Protein AF-A0A381Z1A5-F1 (afdb_monomer)

Mean predicted aligned error: 3.3 Å

Organism: NCBI:txid408172

Secondary structure (DSSP, 8-state):
-HHHHHHHHHHHHHHHHHHH-TT-HHHHHHHHHHHHHTT-HHHHHHHHHHHHHHS-TTTHHHHHHHHHHHHHHTT-HHHHHHHHHHTT--

Radius of gyration: 12.86 Å; Cα contacts (8 Å, |Δi|>4): 119; chains: 1; bounding box: 31×36×25 Å

InterPro domains:
  IPR011990 Tetratricopeptide-like helical domain superfamily [G3DSA:1.25.40.10] (1-87)
  IPR011990 Tetratricopeptide-like helical domain superfamily [SSF48452] (3-82)

Nearest PDB structures (foldseek):
  8ye5-assembly1_B  TM=9.026E-01  e=3.018E-02  Dehalobacter sp.
  8ye5-assembly1_A  TM=9.056E-01  e=1.270E-01  Dehalobacter sp.
  7x9r-assembly1_A  TM=8.668E-01  e=1.844E-01  Listeria monocytogenes
  2ho1-assembly1_A  TM=7.375E-01  e=4.557E-01  Pseudomonas aeruginosa PAO1
  7mno-assembly2_B  TM=6.850E-01  e=5.866E+00  Homo sapiens

Sequence (90 aa):
MIAQDNVLDAIVLLERALRLDPQNGYTWLLLAEAELSRMGFIRAEQFARKAVLFLSKMDQIQAWRTIANALDGRGDKNAARSIRELHNVR

pLDDT: mean 94.36, std 9.34, range [49.59, 98.69]

Foldseek 3Di:
DVVLVVLVVLLVVLVVVCVVPVLQLVSLQSNLVSCVVVLVLVSNLVSLVSSCVRDDLVVNLSSLLSNLSSCVSVVNPVVSVVSCVVSVHD

Solvent-accessible surface area (backbone atoms only — not comparable to full-atom values): 4571 Å² total; per-residue (Å²): 114,77,71,59,58,56,47,53,54,50,45,58,52,40,57,52,48,38,74,78,41,77,68,45,19,64,52,29,32,53,46,10,53,49,27,41,78,71,70,35,24,70,60,8,28,55,27,9,58,52,10,46,78,52,37,54,81,79,60,28,49,59,26,50,40,45,31,21,51,16,30,40,74,72,64,40,51,68,60,15,48,51,44,24,63,77,66,73,35,130

Structure (mmCIF, N/CA/C/O backbone):
data_AF-A0A381Z1A5-F1
#
_entry.id   AF-A0A381Z1A5-F1
#
loop_
_atom_site.group_PDB
_atom_site.id
_atom_site.type_symbol
_atom_site.label_atom_id
_atom_site.label_alt_id
_atom_site.label_comp_id
_atom_site.label_asym_id
_atom_site.label_entity_id
_atom_site.label_seq_id
_atom_site.pdbx_PDB_ins_code
_atom_site.Cartn_x
_atom_site.Cartn_y
_atom_site.Cartn_z
_atom_site.occupancy
_atom_site.B_iso_or_equiv
_atom_site.auth_seq_id
_atom_site.auth_comp_id
_atom_site.auth_asym_id
_atom_site.auth_atom_id
_atom_site.pdbx_PDB_model_num
ATOM 1 N N . MET A 1 1 ? 1.090 -22.374 4.283 1.00 51.38 1 MET A N 1
ATOM 2 C CA . MET A 1 1 ? -0.372 -22.146 4.298 1.00 51.38 1 MET A CA 1
ATOM 3 C C . MET A 1 1 ? -0.819 -21.178 5.396 1.00 51.38 1 MET A C 1
ATOM 5 O O . MET A 1 1 ? -1.521 -20.243 5.060 1.00 51.38 1 MET A O 1
ATOM 9 N N . ILE A 1 2 ? -0.353 -21.297 6.648 1.00 49.59 2 ILE A N 1
ATOM 10 C CA . ILE A 1 2 ? -0.824 -20.475 7.794 1.00 49.59 2 ILE A CA 1
ATOM 11 C C . ILE A 1 2 ? -0.701 -18.943 7.591 1.00 49.59 2 ILE A C 1
ATOM 13 O O . ILE A 1 2 ? -1.561 -18.192 8.036 1.00 49.59 2 ILE A O 1
ATOM 17 N N . ALA A 1 3 ? 0.326 -18.455 6.886 1.00 61.59 3 ALA A N 1
ATOM 18 C CA . ALA A 1 3 ? 0.502 -17.014 6.655 1.00 61.59 3 ALA A CA 1
ATOM 19 C C . ALA A 1 3 ? -0.508 -16.406 5.657 1.00 61.59 3 ALA A C 1
ATOM 21 O O . ALA A 1 3 ? -0.794 -15.216 5.736 1.00 61.59 3 ALA A O 1
ATOM 22 N N . GLN A 1 4 ? -1.049 -17.200 4.724 1.00 61.84 4 GLN A N 1
ATOM 23 C CA . GLN A 1 4 ? -1.992 -16.707 3.710 1.00 61.84 4 GLN A CA 1
ATOM 24 C C . GLN A 1 4 ? -3.398 -16.496 4.283 1.00 61.84 4 GLN A C 1
ATOM 26 O O . GLN A 1 4 ? -4.045 -15.517 3.917 1.00 61.84 4 GLN A O 1
ATOM 31 N N . ASP A 1 5 ? -3.828 -17.349 5.218 1.00 71.75 5 ASP A N 1
ATOM 32 C CA . ASP A 1 5 ? -5.110 -17.185 5.921 1.00 71.75 5 ASP A CA 1
ATOM 33 C C . ASP A 1 5 ? -5.141 -15.883 6.728 1.00 71.75 5 ASP A C 1
ATOM 35 O O . ASP A 1 5 ? -6.071 -15.092 6.605 1.00 71.75 5 ASP A O 1
ATOM 39 N N . ASN A 1 6 ? -4.065 -15.587 7.462 1.00 84.00 6 ASN A N 1
ATOM 40 C CA . ASN A 1 6 ? -3.977 -14.364 8.264 1.00 84.00 6 ASN A CA 1
ATOM 41 C C . ASN A 1 6 ? -4.021 -13.092 7.388 1.00 84.00 6 ASN A C 1
ATOM 43 O O . ASN A 1 6 ? -4.627 -12.081 7.737 1.00 84.00 6 ASN A O 1
ATOM 47 N N . VAL A 1 7 ? -3.440 -13.159 6.187 1.00 89.56 7 VAL A N 1
ATOM 48 C CA . VAL A 1 7 ? -3.464 -12.050 5.226 1.00 89.56 7 VAL A CA 1
ATOM 49 C C . VAL A 1 7 ? -4.876 -11.796 4.681 1.00 89.56 7 VAL A C 1
ATOM 51 O O . VAL A 1 7 ? -5.216 -10.643 4.414 1.00 89.56 7 VAL A O 1
ATOM 54 N N . LEU A 1 8 ? -5.715 -12.822 4.501 1.00 91.56 8 LEU A N 1
ATOM 55 C CA . LEU A 1 8 ? -7.107 -12.644 4.060 1.00 91.56 8 LEU A CA 1
ATOM 56 C C . LEU A 1 8 ? -7.955 -11.964 5.137 1.00 91.56 8 LEU A C 1
ATOM 58 O O . LEU A 1 8 ? -8.627 -10.975 4.831 1.00 91.56 8 LEU A O 1
ATOM 62 N N . ASP A 1 9 ? -7.843 -12.414 6.384 1.00 92.31 9 ASP A N 1
ATOM 63 C CA . ASP A 1 9 ? -8.534 -11.801 7.522 1.00 92.31 9 ASP A CA 1
ATOM 64 C C . ASP A 1 9 ? -8.121 -10.336 7.716 1.00 92.31 9 ASP A C 1
ATOM 66 O O . ASP A 1 9 ? -8.974 -9.463 7.909 1.00 92.31 9 ASP A O 1
ATOM 70 N N . ALA A 1 10 ? -6.825 -10.038 7.572 1.00 91.81 10 ALA A N 1
ATOM 71 C CA . ALA A 1 10 ? -6.314 -8.672 7.625 1.00 91.81 10 ALA A CA 1
ATOM 72 C C . ALA A 1 10 ? -6.986 -7.770 6.580 1.00 91.81 10 ALA A C 1
ATOM 74 O O . ALA A 1 10 ? -7.410 -6.663 6.906 1.00 91.81 10 ALA A O 1
ATOM 75 N N . ILE A 1 11 ? -7.157 -8.243 5.342 1.00 95.25 11 ILE A N 1
ATOM 76 C CA . ILE A 1 11 ? -7.831 -7.456 4.301 1.00 95.25 11 ILE A CA 1
ATOM 77 C C . ILE A 1 11 ? -9.295 -7.207 4.638 1.00 95.25 11 ILE A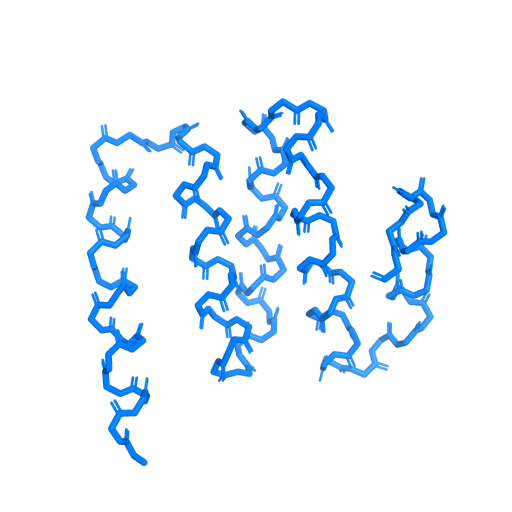 C 1
ATOM 79 O O . ILE A 1 11 ? -9.745 -6.070 4.514 1.00 95.25 11 ILE A O 1
ATOM 83 N N . VAL A 1 12 ? -10.023 -8.206 5.138 1.00 95.75 12 VAL A N 1
ATOM 84 C CA . VAL A 1 12 ? -11.426 -8.017 5.541 1.00 95.75 12 VAL A CA 1
ATOM 85 C C . VAL A 1 12 ? -11.549 -6.953 6.639 1.00 95.75 12 VAL A C 1
ATOM 87 O O . VAL A 1 12 ? -12.464 -6.122 6.607 1.00 95.75 12 VAL A O 1
ATOM 90 N N . LEU A 1 13 ? -10.635 -6.952 7.613 1.00 96.00 13 LEU A N 1
ATOM 91 C CA . LEU A 1 13 ? -10.604 -5.949 8.680 1.00 96.00 13 LEU A CA 1
ATOM 92 C C . LEU A 1 13 ? -10.229 -4.558 8.157 1.00 96.00 13 LEU A C 1
ATOM 94 O O . LEU A 1 13 ? -10.857 -3.571 8.541 1.00 96.00 13 LEU A O 1
ATOM 98 N N . LEU A 1 14 ? -9.264 -4.465 7.246 1.00 97.12 14 LEU A N 1
ATOM 99 C CA . LEU A 1 14 ? -8.855 -3.195 6.649 1.00 97.12 14 LEU A CA 1
ATOM 100 C C . LEU A 1 14 ? -9.945 -2.600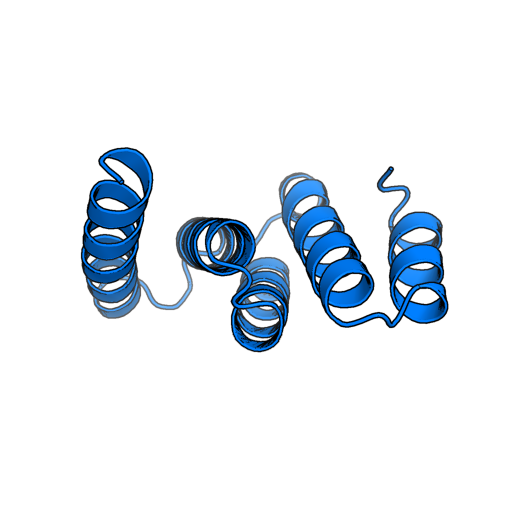 5.743 1.00 97.12 14 LEU A C 1
ATOM 102 O O . LEU A 1 14 ? -10.195 -1.399 5.784 1.00 97.12 14 LEU A O 1
ATOM 106 N N . GLU A 1 15 ? -10.668 -3.423 4.983 1.00 96.69 15 GLU A N 1
ATOM 107 C CA . GLU A 1 15 ? -11.826 -2.977 4.199 1.00 96.69 15 GLU A CA 1
ATOM 108 C C . GLU A 1 15 ? -12.963 -2.465 5.092 1.00 96.69 15 GLU A C 1
ATOM 110 O O . GLU A 1 15 ? -13.678 -1.532 4.720 1.00 96.69 15 GLU A O 1
ATOM 115 N N . ARG A 1 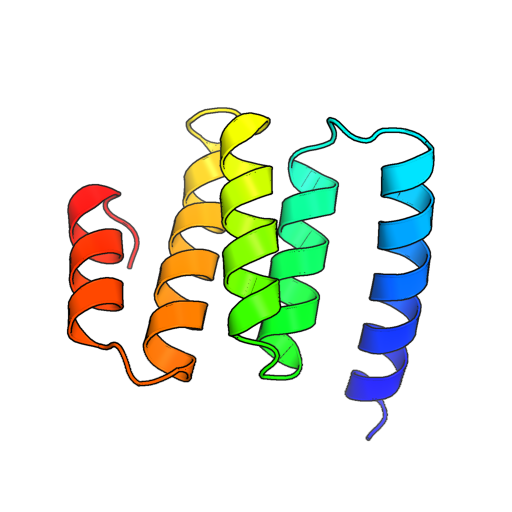16 ? -13.150 -3.060 6.280 1.00 97.62 16 ARG A N 1
ATOM 116 C CA . ARG A 1 16 ? -14.071 -2.534 7.301 1.00 97.62 16 ARG A CA 1
ATOM 117 C C . ARG A 1 16 ? -13.593 -1.186 7.825 1.00 97.62 16 ARG A C 1
ATOM 119 O O . ARG A 1 16 ? -14.403 -0.269 7.901 1.00 97.62 16 ARG A O 1
ATOM 126 N N . ALA A 1 17 ? -12.305 -1.057 8.136 1.00 96.75 17 ALA A N 1
ATOM 127 C CA . ALA A 1 17 ? -11.722 0.202 8.591 1.00 96.75 17 ALA A CA 1
ATOM 128 C C . ALA A 1 17 ? -11.903 1.321 7.549 1.00 96.75 17 ALA A C 1
ATOM 130 O O . ALA A 1 17 ? -12.332 2.412 7.908 1.00 96.75 17 ALA A O 1
ATOM 131 N N . LEU A 1 18 ? -11.721 1.030 6.256 1.00 96.50 18 LEU A N 1
ATOM 132 C CA . LEU A 1 18 ? -11.973 1.996 5.178 1.00 96.50 18 LEU A CA 1
ATOM 133 C C . LEU A 1 18 ? -13.429 2.450 5.065 1.00 96.50 18 LEU A C 1
ATOM 135 O O . LEU A 1 18 ? -13.684 3.555 4.595 1.00 96.50 18 LEU A O 1
ATOM 139 N N . ARG A 1 19 ? -14.401 1.616 5.453 1.00 97.44 19 ARG A N 1
ATOM 140 C CA . ARG A 1 19 ? -15.808 2.046 5.490 1.00 97.44 19 ARG A CA 1
ATOM 141 C C . ARG A 1 19 ? -16.072 3.054 6.604 1.00 97.44 19 ARG A C 1
ATOM 143 O O . ARG A 1 19 ? -17.001 3.843 6.474 1.00 97.44 19 ARG A O 1
ATOM 150 N N . LEU A 1 20 ? -15.283 3.010 7.676 1.00 97.75 20 LEU A N 1
ATOM 151 C CA . LEU A 1 20 ? -15.369 3.952 8.791 1.00 97.75 20 LEU A CA 1
ATOM 152 C C . LEU A 1 20 ? -14.596 5.242 8.490 1.00 97.75 20 LEU A C 1
ATOM 154 O O . LEU A 1 20 ? -15.098 6.324 8.773 1.00 97.75 20 LEU A O 1
ATOM 158 N N . ASP A 1 21 ? -13.413 5.126 7.883 1.00 97.44 21 ASP A N 1
ATOM 159 C CA . ASP A 1 21 ? -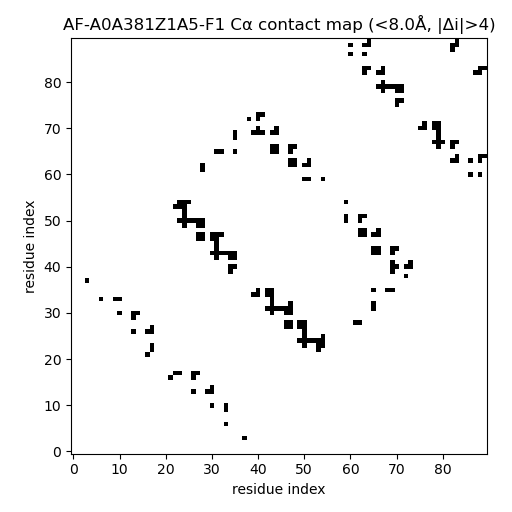12.585 6.258 7.463 1.00 97.44 21 ASP A CA 1
ATOM 160 C C . ASP A 1 21 ? -11.993 6.031 6.055 1.00 97.44 21 ASP A C 1
ATOM 162 O O . ASP A 1 21 ? -10.912 5.451 5.902 1.00 97.44 21 ASP A O 1
ATOM 166 N N . PRO A 1 22 ? -12.681 6.506 4.999 1.00 97.38 22 PRO A N 1
ATOM 167 C CA . PRO A 1 22 ? -12.220 6.351 3.620 1.00 97.38 22 PRO A CA 1
ATOM 168 C C . PRO A 1 22 ? -10.959 7.153 3.276 1.00 97.38 22 PRO A C 1
ATOM 170 O O . PRO A 1 22 ? -10.345 6.893 2.236 1.00 97.38 22 PRO A O 1
ATOM 173 N N . GLN A 1 23 ? -10.591 8.140 4.099 1.00 97.81 23 GLN A N 1
ATOM 174 C CA . GLN A 1 23 ? -9.436 9.015 3.879 1.00 97.81 23 GLN A CA 1
ATOM 175 C C . GLN A 1 23 ? -8.217 8.571 4.695 1.00 97.81 23 GLN A C 1
ATOM 177 O O . GLN A 1 23 ? -7.184 9.236 4.676 1.00 97.81 23 GLN A O 1
ATOM 182 N N . ASN A 1 24 ? -8.288 7.423 5.3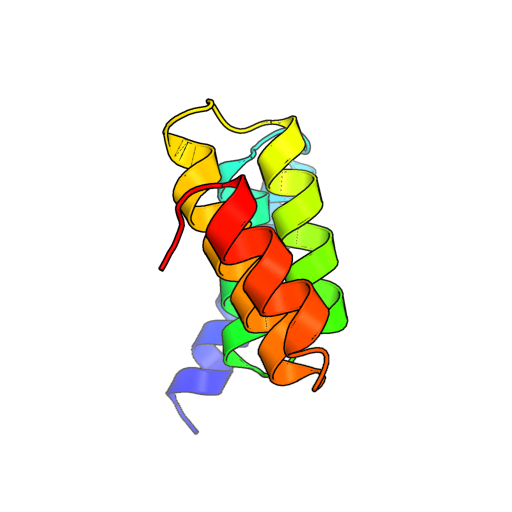72 1.00 98.00 24 ASN A N 1
ATOM 183 C CA . ASN A 1 24 ? -7.152 6.900 6.110 1.00 98.00 24 ASN A CA 1
ATOM 184 C C . ASN A 1 24 ? -6.059 6.374 5.163 1.00 98.00 24 ASN A C 1
ATOM 186 O O . ASN A 1 24 ? -6.120 5.245 4.663 1.00 98.00 24 ASN A O 1
ATOM 190 N N . GLY A 1 25 ? -5.028 7.189 4.929 1.00 98.19 25 GLY A N 1
ATOM 191 C CA . GLY A 1 25 ? -3.900 6.833 4.065 1.00 98.19 25 GLY A CA 1
ATOM 192 C C . GLY A 1 25 ? -3.153 5.573 4.511 1.00 98.19 25 GLY A C 1
ATOM 193 O O . GLY A 1 25 ? -2.744 4.776 3.666 1.00 98.19 25 GLY A O 1
ATOM 194 N N . TYR A 1 26 ? -3.031 5.336 5.821 1.00 98.25 26 TYR A N 1
ATOM 195 C CA . TYR A 1 26 ? -2.364 4.141 6.342 1.00 98.25 26 TYR A CA 1
ATOM 196 C C . TYR A 1 26 ? -3.185 2.875 6.097 1.00 98.25 26 TYR A C 1
ATOM 198 O O . TYR A 1 26 ? -2.618 1.842 5.751 1.00 98.25 26 TYR A O 1
ATOM 206 N N . THR A 1 27 ? -4.514 2.937 6.204 1.00 98.31 27 THR A N 1
ATOM 207 C CA . THR A 1 27 ? -5.372 1.786 5.881 1.00 98.31 27 THR A CA 1
ATOM 208 C C . THR A 1 27 ? -5.263 1.402 4.403 1.00 98.31 27 THR A C 1
ATOM 210 O O . THR A 1 27 ? -5.145 0.217 4.087 1.00 98.31 27 THR A O 1
ATOM 213 N N . TRP A 1 28 ? -5.224 2.385 3.494 1.00 98.56 28 TRP A N 1
ATOM 214 C CA . TRP A 1 28 ? -4.952 2.131 2.073 1.00 98.56 28 TRP A CA 1
ATOM 215 C C . TRP A 1 28 ? -3.567 1.509 1.844 1.00 98.56 28 TRP A C 1
ATOM 217 O O . TRP A 1 28 ? -3.442 0.588 1.037 1.00 98.56 28 TRP A O 1
ATOM 227 N N . LEU A 1 29 ? -2.538 1.971 2.562 1.00 98.62 29 LEU A N 1
ATOM 228 C CA . LEU A 1 29 ? -1.184 1.421 2.457 1.00 98.62 29 LEU A CA 1
ATOM 229 C C . LEU A 1 29 ? -1.121 -0.040 2.924 1.00 98.62 29 LEU A C 1
ATOM 231 O O . LEU A 1 29 ? -0.570 -0.883 2.220 1.00 98.62 29 LEU A O 1
ATOM 235 N N . LEU A 1 30 ? -1.741 -0.360 4.059 1.00 98.12 30 LEU A N 1
ATOM 236 C CA . LEU A 1 30 ? -1.779 -1.725 4.588 1.00 98.12 30 LEU A CA 1
ATOM 237 C C . LEU A 1 30 ? -2.529 -2.685 3.653 1.00 98.12 30 LEU A C 1
ATOM 239 O O . LEU A 1 30 ? -2.094 -3.818 3.459 1.00 98.12 30 LEU A O 1
ATOM 243 N N . LEU A 1 31 ? -3.617 -2.236 3.015 1.00 98.12 31 LEU A N 1
ATOM 244 C CA . LEU A 1 31 ? -4.296 -3.027 1.981 1.00 98.12 31 LEU A CA 1
ATOM 245 C C . LEU A 1 31 ? -3.396 -3.284 0.777 1.00 98.12 31 LEU A C 1
ATOM 247 O O . LEU A 1 31 ? -3.402 -4.385 0.226 1.00 98.12 31 LEU A O 1
ATOM 251 N N . ALA A 1 32 ? -2.617 -2.282 0.374 1.00 98.38 32 ALA A N 1
ATOM 252 C CA . ALA A 1 32 ? -1.684 -2.417 -0.729 1.00 98.38 32 ALA A CA 1
ATOM 253 C C . ALA A 1 32 ? -0.598 -3.461 -0.441 1.00 98.38 32 ALA A C 1
ATOM 255 O O . ALA A 1 32 ? -0.321 -4.314 -1.282 1.00 98.38 32 ALA A O 1
ATOM 256 N N . GLU A 1 33 ? -0.012 -3.426 0.756 1.00 97.75 33 GLU A N 1
ATOM 257 C CA . GLU A 1 33 ? 1.008 -4.383 1.197 1.00 97.75 33 GLU A CA 1
ATOM 258 C C . GLU A 1 33 ? 0.437 -5.798 1.351 1.00 97.75 33 GLU A C 1
ATOM 260 O O . GLU A 1 33 ? 1.059 -6.776 0.923 1.00 97.75 33 GLU A O 1
ATOM 265 N N . ALA A 1 34 ? -0.782 -5.916 1.882 1.00 96.75 34 ALA A N 1
ATOM 266 C CA . ALA A 1 34 ? -1.475 -7.192 1.995 1.00 96.75 34 ALA A CA 1
ATOM 267 C C . ALA A 1 34 ? -1.773 -7.803 0.614 1.00 96.75 34 ALA A C 1
ATOM 269 O O . ALA A 1 34 ? -1.531 -8.995 0.411 1.00 96.75 34 ALA A O 1
ATOM 270 N N . GLU A 1 35 ? -2.224 -7.006 -0.361 1.00 97.56 35 GLU A N 1
ATOM 271 C CA . GLU A 1 35 ? -2.388 -7.449 -1.752 1.00 97.56 35 GLU A CA 1
ATOM 272 C C . GLU A 1 35 ? -1.049 -7.799 -2.414 1.00 97.56 35 GLU A C 1
ATOM 274 O O . GLU A 1 35 ? -0.956 -8.804 -3.119 1.00 97.56 35 GLU A O 1
ATOM 279 N N . LEU A 1 36 ? 0.017 -7.040 -2.148 1.00 97.31 36 LEU A N 1
ATOM 280 C CA . LEU A 1 36 ? 1.348 -7.335 -2.677 1.00 97.31 36 LEU A CA 1
ATOM 281 C C . LEU A 1 36 ? 1.855 -8.702 -2.188 1.00 97.31 36 LEU A C 1
ATOM 283 O O . LEU A 1 36 ? 2.360 -9.492 -2.985 1.00 97.31 36 LEU A O 1
ATOM 287 N N . SER A 1 37 ? 1.658 -9.020 -0.903 1.00 95.81 37 SER A N 1
ATOM 288 C CA . SER A 1 37 ? 2.105 -10.285 -0.294 1.00 95.81 37 SER A CA 1
ATOM 289 C C . SER A 1 37 ? 1.452 -11.539 -0.894 1.00 95.81 37 SER A C 1
ATOM 291 O O . SER A 1 37 ? 2.031 -12.624 -0.861 1.00 95.81 37 SER A O 1
ATOM 293 N N . ARG A 1 38 ? 0.264 -11.389 -1.492 1.00 94.50 38 ARG A N 1
ATOM 294 C CA . ARG A 1 38 ? -0.477 -12.453 -2.192 1.00 94.50 38 ARG A CA 1
ATOM 295 C C . ARG A 1 38 ? -0.343 -12.375 -3.715 1.00 94.50 38 ARG A C 1
ATOM 297 O O . ARG A 1 38 ? -1.157 -12.960 -4.423 1.00 94.50 38 ARG A O 1
ATOM 304 N N . MET A 1 39 ? 0.649 -11.635 -4.218 1.00 96.31 39 MET A N 1
ATOM 305 C CA . MET A 1 39 ? 0.893 -11.417 -5.652 1.00 96.31 39 MET A CA 1
ATOM 306 C C . MET A 1 39 ? -0.270 -10.714 -6.385 1.00 96.31 39 MET A C 1
ATOM 308 O O . MET A 1 39 ? -0.392 -10.776 -7.607 1.00 96.31 39 MET A O 1
ATOM 312 N N . GLY A 1 40 ? -1.123 -9.995 -5.649 1.00 97.06 40 GLY A N 1
ATOM 313 C CA . GLY A 1 40 ? -2.221 -9.174 -6.160 1.00 97.06 40 GLY A CA 1
ATOM 314 C C . GLY A 1 40 ? -1.736 -7.827 -6.697 1.00 97.06 40 GLY A C 1
ATOM 315 O O . GLY A 1 40 ? -2.217 -6.777 -6.274 1.00 97.06 40 GLY A O 1
ATOM 316 N N . PHE A 1 41 ? -0.772 -7.841 -7.619 1.00 98.19 41 PHE A N 1
ATOM 317 C CA . PHE A 1 41 ? -0.007 -6.658 -8.037 1.00 98.19 41 PHE A CA 1
ATOM 318 C C . PHE A 1 41 ? -0.875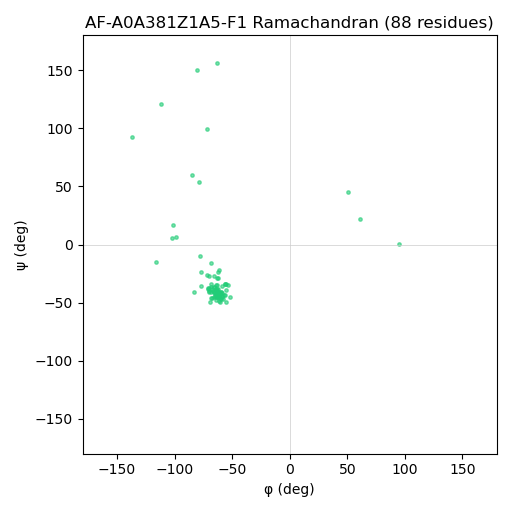 -5.485 -8.517 1.00 98.19 41 PHE A C 1
ATOM 320 O O . PHE A 1 41 ? -0.614 -4.339 -8.165 1.00 98.19 41 PHE A O 1
ATOM 327 N N . ILE A 1 42 ? -1.956 -5.760 -9.256 1.00 98.19 42 ILE A N 1
ATOM 328 C CA . ILE A 1 42 ? -2.862 -4.715 -9.761 1.00 98.19 42 ILE A CA 1
ATOM 329 C C . ILE A 1 42 ? -3.555 -3.979 -8.605 1.00 98.19 42 ILE A C 1
ATOM 331 O O . ILE A 1 42 ? -3.585 -2.750 -8.579 1.00 98.19 42 ILE A O 1
ATOM 335 N N . ARG A 1 43 ? -4.100 -4.718 -7.629 1.00 98.00 43 ARG A N 1
ATOM 336 C CA . ARG A 1 43 ? -4.775 -4.111 -6.472 1.00 98.00 43 ARG A CA 1
ATOM 337 C C . ARG A 1 43 ? -3.779 -3.438 -5.535 1.00 98.00 43 ARG A C 1
ATOM 339 O O . ARG A 1 43 ? -4.062 -2.347 -5.050 1.00 98.00 43 ARG A O 1
ATOM 346 N N . ALA A 1 44 ? -2.603 -4.038 -5.348 1.00 98.56 44 ALA A N 1
ATOM 347 C CA . ALA A 1 44 ? -1.518 -3.448 -4.574 1.00 98.56 44 ALA A CA 1
ATOM 348 C C . ALA A 1 44 ? -1.146 -2.052 -5.095 1.00 98.56 44 ALA A C 1
ATOM 350 O O . ALA A 1 44 ? -1.120 -1.087 -4.333 1.00 98.56 44 ALA A O 1
ATOM 351 N N . GLU A 1 45 ? -0.945 -1.913 -6.408 1.00 98.56 45 GLU A N 1
ATOM 352 C CA . GLU A 1 45 ? -0.654 -0.617 -7.022 1.00 98.56 45 GLU A CA 1
ATOM 353 C C . GLU A 1 45 ? -1.800 0.386 -6.811 1.00 98.56 45 GLU A C 1
ATOM 355 O O . GLU A 1 45 ? -1.565 1.519 -6.387 1.00 98.56 45 GLU A O 1
ATOM 360 N N . GLN A 1 46 ? -3.044 -0.021 -7.081 1.00 98.50 46 GLN A N 1
ATOM 361 C CA . GLN A 1 46 ? -4.215 0.850 -6.944 1.00 98.50 46 GLN A CA 1
ATOM 362 C C . GLN A 1 46 ? -4.372 1.387 -5.516 1.00 98.50 46 GLN A C 1
ATOM 364 O O . GLN A 1 46 ? -4.598 2.584 -5.323 1.00 98.50 46 GLN A O 1
ATOM 369 N N . PHE A 1 47 ? -4.230 0.521 -4.514 1.00 98.69 47 PHE A N 1
ATOM 370 C CA . PHE A 1 47 ? -4.349 0.907 -3.112 1.00 98.69 47 PHE A CA 1
ATOM 371 C C . PHE A 1 47 ? -3.180 1.778 -2.652 1.00 98.69 47 PHE A C 1
ATOM 373 O O . PHE A 1 47 ? -3.413 2.794 -2.001 1.00 98.69 47 PHE A O 1
ATOM 380 N N . ALA A 1 48 ? -1.945 1.479 -3.063 1.00 98.62 48 ALA A N 1
ATOM 381 C CA . ALA A 1 48 ? -0.801 2.317 -2.715 1.00 98.62 48 ALA A CA 1
ATOM 382 C C . ALA A 1 48 ? -0.896 3.713 -3.355 1.00 98.62 48 ALA A C 1
ATOM 384 O O . ALA A 1 48 ? -0.590 4.712 -2.706 1.00 98.62 48 ALA A O 1
ATOM 385 N N . ARG A 1 49 ? -1.406 3.821 -4.591 1.00 98.44 49 ARG A N 1
ATOM 386 C CA . ARG A 1 49 ? -1.693 5.123 -5.219 1.00 98.44 49 ARG A CA 1
ATOM 387 C C . ARG A 1 49 ? -2.763 5.906 -4.464 1.00 98.44 49 ARG A C 1
ATOM 389 O O . ARG A 1 49 ? -2.628 7.117 -4.332 1.00 98.44 49 ARG A O 1
ATOM 396 N N . LYS A 1 50 ? -3.795 5.239 -3.936 1.00 98.50 50 LYS A N 1
ATOM 397 C CA . LYS A 1 50 ? -4.768 5.893 -3.047 1.00 98.50 50 LYS A CA 1
ATOM 398 C C . LYS A 1 50 ? -4.139 6.344 -1.734 1.00 98.50 50 LYS A C 1
ATOM 400 O O . LYS A 1 50 ? -4.419 7.454 -1.300 1.00 98.50 50 LYS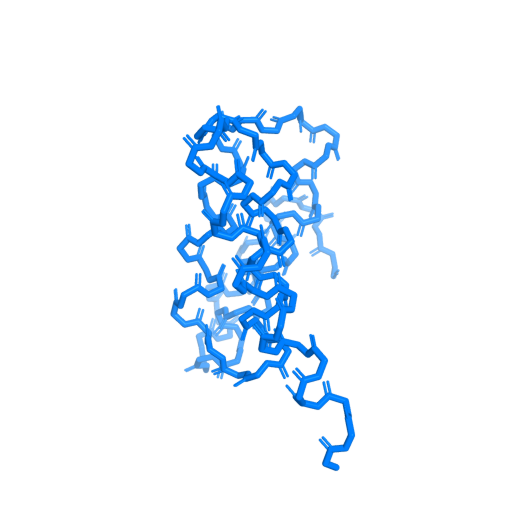 A O 1
ATOM 405 N N . ALA A 1 51 ? -3.265 5.534 -1.137 1.00 98.50 51 ALA A N 1
ATOM 406 C CA . ALA A 1 51 ? -2.556 5.900 0.085 1.00 98.50 51 ALA A CA 1
ATOM 407 C C . ALA A 1 51 ? -1.774 7.211 -0.090 1.00 98.50 51 ALA A C 1
ATOM 409 O O . ALA A 1 51 ? -1.879 8.104 0.745 1.00 98.50 51 ALA A O 1
ATOM 410 N N . VAL A 1 52 ? -1.078 7.380 -1.221 1.00 98.38 52 VAL A N 1
ATOM 411 C CA . VAL A 1 52 ? -0.341 8.616 -1.544 1.00 98.38 52 VAL A CA 1
ATOM 412 C C . VAL A 1 52 ? -1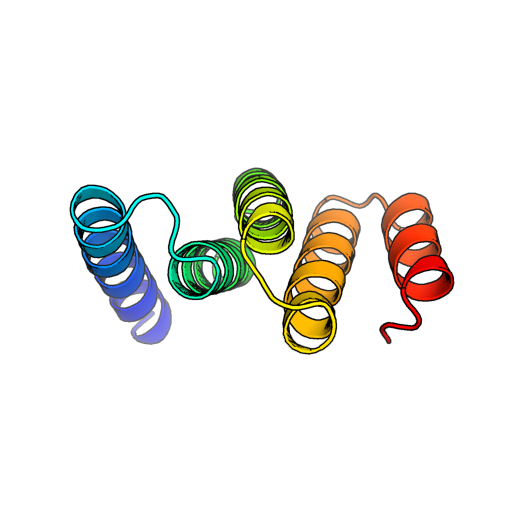.213 9.874 -1.467 1.00 98.38 52 VAL A C 1
ATOM 414 O O . VAL A 1 52 ? -0.714 10.918 -1.056 1.00 98.38 52 VAL A O 1
ATOM 417 N N . LEU A 1 53 ? -2.500 9.791 -1.823 1.00 98.19 53 LEU A N 1
ATOM 418 C CA . LEU A 1 53 ? -3.410 10.945 -1.804 1.00 98.19 53 LEU A CA 1
ATOM 419 C C . LEU A 1 53 ? -3.675 11.478 -0.391 1.00 98.19 53 LEU A C 1
ATOM 421 O O . LEU A 1 53 ? -3.985 12.657 -0.242 1.00 98.19 53 LEU A O 1
ATOM 425 N N . PHE A 1 54 ? -3.566 10.620 0.624 1.00 98.25 54 PHE A N 1
ATOM 426 C CA . PHE A 1 54 ? -3.947 10.939 2.002 1.00 98.25 54 PHE A CA 1
ATOM 427 C C . PHE A 1 54 ? -2.770 10.922 2.988 1.00 98.25 54 PHE A C 1
ATOM 429 O O . PHE A 1 54 ? -2.892 11.426 4.101 1.00 98.25 54 PHE A O 1
ATOM 436 N N . LEU A 1 55 ? -1.628 10.344 2.605 1.00 98.38 55 LEU A N 1
ATOM 437 C CA . LEU A 1 55 ? -0.428 10.273 3.438 1.00 98.38 55 LEU A CA 1
ATOM 438 C C . LEU A 1 55 ? 0.382 11.574 3.417 1.00 98.38 55 LEU A C 1
ATOM 440 O O . LEU A 1 55 ? 0.473 12.266 2.397 1.00 98.38 55 LEU A O 1
ATOM 444 N N . SER A 1 56 ? 1.072 11.847 4.528 1.00 96.88 56 SER A N 1
ATOM 445 C CA . SER A 1 56 ? 2.097 12.890 4.577 1.00 96.88 56 SER A CA 1
ATOM 446 C C . SER A 1 56 ? 3.257 12.552 3.632 1.00 96.88 56 SER A C 1
ATOM 448 O O . SER A 1 56 ? 3.522 11.385 3.341 1.00 96.88 56 SER A O 1
ATOM 450 N N . LYS A 1 57 ? 4.014 13.561 3.182 1.00 93.69 57 LYS A N 1
ATOM 451 C CA . LYS A 1 57 ? 5.175 13.338 2.299 1.00 93.69 57 LYS A CA 1
ATOM 452 C C . LYS A 1 57 ? 6.199 12.356 2.881 1.00 93.69 57 LYS A C 1
ATOM 454 O O . LYS A 1 57 ? 6.820 11.629 2.113 1.00 93.69 57 LYS A O 1
ATOM 459 N N . MET A 1 58 ? 6.381 12.337 4.205 1.00 91.69 58 MET A N 1
ATOM 460 C CA . MET A 1 58 ? 7.307 11.399 4.848 1.00 91.69 58 MET A CA 1
ATOM 461 C C . MET A 1 58 ? 6.780 9.962 4.785 1.00 91.69 58 MET A C 1
ATOM 463 O O . MET A 1 58 ? 7.541 9.045 4.488 1.00 91.69 58 MET A O 1
ATOM 467 N N . ASP A 1 59 ? 5.476 9.769 4.982 1.00 92.69 59 ASP A N 1
ATOM 468 C CA . ASP A 1 59 ? 4.855 8.440 4.973 1.00 92.69 59 ASP A CA 1
ATOM 469 C C . ASP A 1 59 ? 4.672 7.876 3.554 1.00 92.69 59 ASP A C 1
ATOM 471 O O . ASP A 1 59 ? 4.630 6.661 3.354 1.00 92.69 59 ASP A O 1
ATOM 475 N N . GLN A 1 60 ? 4.617 8.743 2.536 1.00 97.31 60 GLN A N 1
ATOM 476 C CA . GLN A 1 60 ? 4.481 8.334 1.133 1.00 97.31 60 GLN A CA 1
ATOM 477 C C . GLN A 1 60 ? 5.640 7.465 0.631 1.00 97.31 60 GLN A C 1
ATOM 479 O O . GLN A 1 60 ? 5.452 6.718 -0.326 1.00 97.31 60 GLN A O 1
ATOM 484 N N . ILE A 1 61 ? 6.817 7.519 1.264 1.00 96.94 61 ILE A N 1
ATOM 485 C CA . ILE A 1 61 ? 7.985 6.702 0.894 1.00 96.94 61 ILE A CA 1
ATOM 486 C C . ILE A 1 61 ? 7.604 5.220 0.816 1.00 96.94 61 ILE A C 1
ATOM 488 O O . ILE A 1 61 ? 7.938 4.541 -0.157 1.00 96.94 61 ILE A O 1
ATOM 492 N N . GLN A 1 62 ? 6.860 4.720 1.803 1.00 97.31 62 GLN A N 1
ATOM 493 C CA . GLN A 1 62 ? 6.457 3.319 1.831 1.00 97.31 62 GLN A CA 1
ATOM 494 C C . GLN A 1 62 ? 5.416 3.007 0.745 1.00 97.31 62 GLN A C 1
ATOM 496 O O . GLN A 1 62 ? 5.514 1.983 0.074 1.00 97.31 62 GLN A O 1
ATOM 501 N N . ALA A 1 63 ? 4.484 3.924 0.476 1.00 98.25 63 ALA A N 1
ATOM 502 C CA . ALA A 1 63 ? 3.528 3.768 -0.619 1.00 98.25 63 ALA A CA 1
ATOM 503 C C . ALA A 1 63 ? 4.216 3.723 -1.996 1.00 98.25 63 ALA A C 1
ATOM 505 O O . ALA A 1 63 ? 3.889 2.869 -2.822 1.00 98.25 63 ALA A O 1
ATOM 506 N N . TRP A 1 64 ? 5.219 4.574 -2.234 1.00 98.44 64 TRP A N 1
ATOM 507 C CA . TRP A 1 64 ? 6.002 4.556 -3.473 1.00 98.44 64 TRP A CA 1
ATOM 508 C C . TRP A 1 64 ? 6.823 3.272 -3.631 1.00 98.44 64 TRP A C 1
ATOM 510 O O . TRP A 1 64 ? 6.890 2.733 -4.738 1.00 98.44 64 TRP A O 1
ATOM 520 N N . ARG A 1 65 ? 7.373 2.722 -2.537 1.00 98.25 65 ARG A N 1
ATOM 521 C CA . ARG A 1 65 ? 8.006 1.389 -2.548 1.00 98.25 65 ARG A CA 1
ATOM 522 C C . ARG A 1 65 ? 7.017 0.301 -2.948 1.00 98.25 65 ARG A C 1
ATOM 524 O O . ARG A 1 65 ? 7.329 -0.516 -3.813 1.00 98.25 65 ARG A O 1
ATOM 531 N N . THR A 1 66 ? 5.817 0.311 -2.373 1.00 98.38 66 THR A N 1
ATOM 532 C CA . THR A 1 66 ? 4.770 -0.668 -2.691 1.00 98.38 66 THR A CA 1
ATOM 533 C C . THR A 1 66 ? 4.328 -0.574 -4.154 1.00 98.38 66 THR A C 1
ATOM 535 O O . THR A 1 66 ? 4.188 -1.608 -4.803 1.00 98.38 66 THR A O 1
ATOM 538 N N . ILE A 1 67 ? 4.207 0.637 -4.718 1.00 98.62 67 ILE A N 1
ATOM 539 C CA . ILE A 1 67 ? 3.935 0.841 -6.155 1.00 98.62 67 ILE A CA 1
ATOM 540 C C . ILE A 1 67 ? 5.054 0.245 -7.013 1.00 98.62 67 ILE A C 1
ATOM 542 O O . ILE A 1 67 ? 4.773 -0.508 -7.944 1.00 98.62 67 ILE A O 1
ATOM 546 N N . ALA A 1 68 ? 6.318 0.546 -6.705 1.00 98.44 68 ALA A N 1
ATOM 547 C CA . ALA A 1 68 ? 7.446 0.011 -7.463 1.00 98.44 68 ALA A CA 1
ATOM 548 C C . ALA A 1 68 ? 7.488 -1.524 -7.424 1.00 98.44 68 ALA A C 1
ATOM 550 O O . ALA A 1 68 ? 7.666 -2.157 -8.461 1.00 98.44 68 ALA A O 1
ATOM 551 N N . ASN A 1 69 ? 7.271 -2.126 -6.254 1.00 98.38 69 ASN A N 1
ATOM 552 C CA . ASN A 1 69 ? 7.273 -3.579 -6.093 1.00 98.38 69 ASN A CA 1
ATOM 553 C C . ASN A 1 69 ? 6.088 -4.248 -6.800 1.00 98.38 69 ASN A C 1
ATOM 555 O O . ASN A 1 69 ? 6.250 -5.319 -7.381 1.00 98.38 69 ASN A O 1
ATOM 559 N N . ALA A 1 70 ? 4.914 -3.611 -6.798 1.00 98.50 70 ALA A N 1
ATOM 560 C CA . ALA A 1 70 ? 3.760 -4.080 -7.556 1.00 98.50 70 ALA A CA 1
ATOM 561 C C . ALA A 1 70 ? 4.029 -4.063 -9.073 1.00 98.50 70 ALA A C 1
ATOM 563 O O . ALA A 1 70 ? 3.752 -5.048 -9.757 1.00 98.50 70 ALA A O 1
ATOM 564 N N . LEU A 1 71 ? 4.629 -2.985 -9.591 1.00 98.38 71 LEU A N 1
ATOM 565 C CA . LEU A 1 71 ? 5.021 -2.879 -11.002 1.00 98.38 71 LEU A CA 1
ATOM 566 C C . LEU A 1 71 ? 6.061 -3.940 -11.386 1.00 98.38 71 LEU A C 1
ATOM 568 O O . LEU A 1 71 ? 5.931 -4.588 -12.422 1.00 98.38 71 LEU A O 1
ATOM 572 N N . ASP A 1 72 ? 7.061 -4.158 -10.531 1.00 97.81 72 ASP A N 1
ATOM 573 C CA . ASP A 1 72 ? 8.096 -5.179 -10.727 1.00 97.81 72 ASP A CA 1
ATOM 574 C C . ASP A 1 72 ? 7.487 -6.590 -10.768 1.00 97.81 72 ASP A C 1
ATOM 576 O O . ASP A 1 72 ? 7.763 -7.366 -11.682 1.00 97.81 72 ASP A O 1
ATOM 580 N N . GLY A 1 73 ? 6.571 -6.891 -9.838 1.00 97.12 73 GLY A N 1
ATOM 581 C CA . GLY A 1 73 ? 5.840 -8.160 -9.781 1.00 97.12 73 GLY A CA 1
ATOM 582 C C . GLY A 1 73 ? 4.951 -8.424 -11.002 1.00 97.12 73 GLY A C 1
ATOM 583 O O . GLY A 1 73 ? 4.783 -9.575 -11.401 1.00 97.12 73 GLY A O 1
ATOM 584 N N . ARG A 1 74 ? 4.443 -7.369 -11.654 1.00 95.88 74 ARG A N 1
ATOM 585 C CA . ARG A 1 74 ? 3.717 -7.459 -12.935 1.00 95.88 74 ARG A CA 1
ATOM 586 C C . ARG A 1 74 ? 4.645 -7.630 -14.149 1.00 95.88 74 ARG A C 1
ATOM 588 O O . ARG A 1 74 ? 4.169 -7.919 -15.242 1.00 95.88 74 ARG A O 1
ATOM 595 N N . GLY A 1 75 ? 5.956 -7.472 -13.967 1.00 96.94 75 GLY A N 1
ATOM 596 C CA . GLY A 1 75 ? 6.960 -7.540 -15.030 1.00 96.94 75 GLY A CA 1
ATOM 597 C C . GLY A 1 75 ? 7.344 -6.183 -15.628 1.00 96.94 75 GLY A C 1
ATOM 598 O O . GLY A 1 75 ? 8.235 -6.126 -16.478 1.00 96.94 75 GLY A O 1
ATOM 599 N N . ASP A 1 76 ? 6.768 -5.077 -15.152 1.00 97.12 76 ASP A N 1
ATOM 600 C CA . ASP A 1 76 ? 7.044 -3.724 -15.648 1.00 97.12 76 ASP A CA 1
ATOM 601 C C . ASP A 1 76 ? 8.277 -3.107 -14.985 1.00 97.12 76 ASP A C 1
ATOM 603 O O . ASP A 1 76 ? 8.238 -2.041 -14.363 1.00 97.12 76 ASP A O 1
ATOM 607 N N . LYS A 1 77 ? 9.420 -3.775 -15.151 1.00 95.56 77 LYS A N 1
ATOM 608 C CA . LYS A 1 77 ? 10.696 -3.411 -14.511 1.00 95.56 77 LYS A CA 1
ATOM 609 C C . LYS A 1 77 ? 11.141 -1.979 -14.807 1.00 95.56 77 LYS A C 1
ATOM 611 O O . LYS A 1 77 ? 11.747 -1.332 -13.956 1.00 95.56 77 LYS A O 1
ATOM 616 N N . ASN A 1 78 ? 10.839 -1.476 -16.005 1.00 97.56 78 ASN A N 1
ATOM 617 C CA . ASN A 1 78 ? 11.159 -0.099 -16.382 1.00 97.56 78 ASN A CA 1
ATOM 618 C C . ASN A 1 78 ? 10.329 0.906 -15.576 1.00 97.56 78 ASN A C 1
ATOM 620 O O . ASN A 1 78 ? 10.896 1.838 -15.016 1.00 97.56 78 ASN A O 1
ATOM 624 N N . ALA A 1 79 ? 9.019 0.679 -15.444 1.00 96.81 79 ALA A N 1
ATOM 625 C CA . ALA A 1 79 ? 8.148 1.544 -14.654 1.00 96.81 79 ALA A CA 1
ATOM 626 C C . ALA A 1 79 ? 8.507 1.488 -13.161 1.00 96.81 79 ALA A C 1
ATOM 628 O O . ALA A 1 79 ? 8.577 2.526 -12.504 1.00 96.81 79 ALA A O 1
ATOM 629 N N . ALA A 1 80 ? 8.812 0.295 -12.639 1.00 97.62 80 ALA A N 1
ATOM 630 C CA . ALA A 1 80 ? 9.293 0.125 -11.271 1.00 97.62 80 ALA A CA 1
ATOM 631 C C . ALA A 1 80 ? 10.574 0.935 -11.016 1.00 97.62 80 ALA A C 1
ATOM 633 O O . ALA A 1 80 ? 10.656 1.666 -10.030 1.00 97.62 80 ALA A O 1
ATOM 634 N N . ARG A 1 81 ? 11.556 0.861 -11.929 1.00 97.31 81 ARG A N 1
ATOM 635 C CA . ARG A 1 81 ? 12.795 1.649 -11.847 1.00 97.31 81 ARG A CA 1
ATOM 636 C C . ARG A 1 81 ? 12.511 3.152 -11.843 1.00 97.31 81 ARG A C 1
ATOM 638 O O . ARG A 1 81 ? 13.023 3.847 -10.974 1.00 97.31 81 ARG A O 1
ATOM 645 N N . SER A 1 82 ? 11.658 3.635 -12.746 1.00 97.25 82 SER A N 1
ATOM 646 C CA . SER A 1 82 ? 11.307 5.058 -12.807 1.00 97.25 82 SER A CA 1
ATOM 647 C C . SER A 1 82 ? 10.677 5.566 -11.507 1.00 97.25 82 SER A C 1
ATOM 649 O O . SER A 1 82 ? 11.023 6.652 -11.054 1.00 97.25 82 SER A O 1
ATOM 651 N N . ILE A 1 83 ? 9.798 4.785 -10.866 1.00 97.25 83 ILE A N 1
ATOM 652 C CA . ILE A 1 83 ? 9.217 5.149 -9.560 1.00 97.25 83 ILE A CA 1
ATOM 653 C C . ILE A 1 83 ? 10.292 5.194 -8.469 1.00 97.25 83 ILE A C 1
ATOM 655 O O . ILE A 1 83 ? 10.327 6.142 -7.682 1.00 97.25 83 ILE A O 1
ATOM 659 N N . ARG A 1 84 ? 11.184 4.195 -8.440 1.00 96.62 84 ARG A N 1
ATOM 660 C CA . ARG A 1 84 ? 12.296 4.120 -7.481 1.00 96.62 84 ARG A CA 1
ATOM 661 C C . ARG A 1 84 ? 13.220 5.334 -7.575 1.00 96.62 84 ARG A C 1
ATOM 663 O O . ARG A 1 84 ? 13.560 5.929 -6.556 1.00 96.62 84 ARG A O 1
ATOM 670 N N . GLU A 1 85 ? 13.562 5.744 -8.791 1.00 96.31 85 GLU A N 1
ATOM 671 C CA . GLU A 1 85 ? 14.401 6.918 -9.052 1.00 96.31 85 GLU A CA 1
ATOM 672 C C . GLU A 1 85 ? 13.684 8.228 -8.702 1.00 96.31 85 GLU A C 1
ATOM 674 O O . GLU A 1 85 ? 14.228 9.041 -7.957 1.00 96.31 85 GLU A O 1
ATOM 679 N N . LEU A 1 86 ? 12.447 8.413 -9.178 1.00 95.62 86 LEU A N 1
ATOM 680 C CA . LEU A 1 86 ? 11.690 9.655 -8.994 1.00 95.62 86 LEU A CA 1
ATOM 681 C C . LEU A 1 86 ? 11.412 9.967 -7.519 1.00 95.62 86 LEU A C 1
ATOM 683 O O . LEU A 1 86 ? 11.457 11.126 -7.109 1.00 95.62 86 LEU A O 1
ATOM 687 N N . HIS A 1 87 ? 11.122 8.937 -6.725 1.00 93.62 87 HIS A N 1
ATOM 688 C CA . HIS A 1 87 ? 10.769 9.088 -5.313 1.00 93.62 87 HIS A CA 1
ATOM 689 C C . HIS A 1 87 ? 11.920 8.748 -4.360 1.00 93.62 87 HIS A C 1
ATOM 691 O O . HIS A 1 87 ? 11.725 8.765 -3.146 1.00 93.62 87 HIS A O 1
ATOM 697 N N . ASN A 1 88 ? 13.114 8.471 -4.898 1.00 92.69 88 ASN A N 1
ATOM 698 C CA . ASN A 1 88 ? 14.299 8.063 -4.144 1.00 92.69 88 ASN A CA 1
ATOM 699 C C . ASN A 1 88 ? 14.012 6.896 -3.180 1.00 92.69 88 ASN A C 1
ATOM 701 O O . ASN A 1 88 ? 14.392 6.900 -2.006 1.00 92.69 88 ASN A O 1
ATOM 705 N N . VAL A 1 89 ? 13.291 5.8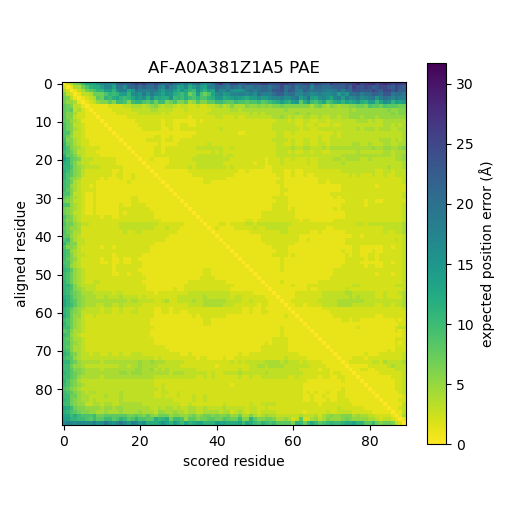95 -3.684 1.00 87.06 89 VAL A N 1
ATOM 706 C CA . VAL A 1 89 ? 12.922 4.693 -2.941 1.00 87.06 89 VAL A CA 1
ATOM 707 C C . VAL A 1 89 ? 13.652 3.492 -3.533 1.00 87.06 89 VAL A C 1
ATOM 709 O O . VAL A 1 89 ? 13.533 3.224 -4.719 1.00 87.06 89 VAL A O 1
ATOM 712 N N . ARG A 1 90 ? 14.460 2.798 -2.725 1.00 75.88 90 ARG A N 1
ATOM 713 C CA . ARG A 1 90 ? 15.159 1.568 -3.132 1.00 75.88 90 ARG A CA 1
ATOM 714 C C . ARG A 1 90 ? 14.310 0.341 -2.847 1.00 75.88 90 ARG A C 1
ATOM 716 O O . ARG A 1 90 ? 13.667 0.340 -1.772 1.00 75.88 90 ARG A O 1
#